Protein 6TJ4 (pdb70)

Foldseek 3Di:
DVVVVLVVLQVLCCVLQVNDQWRQLVSVCVSCVVQVFDDDPVVSVPDDRTAGSVNSSVVCVVGHDPVD/DLVVQLVLCCVLQVNDQWRQLVSVCVSCVVLVHDDDPVVSVPDDRTAGSVNSSVVCVPRRDPD

Organism: Plasmodium falciparum (isolate 3D7) (NCBI:txid36329)

InterPro domains:
  IPR011992 EF-hand domain pair [SSF47473] (4-124)

Sequence (131 aa):
MASDMEEKFREAFILFSSCSSDDHIEMYKFFELMNSFGIILTNDEKKAALPNDINMDYWLNFAKKHYNYEQMEEKFREAFILFSSCSDHIEMYKFFELMNSFGIILTNDEKAALPNDINMDYWLNFAKKHYNYE

Secondary structure (DSSP, 8-state):
-HHHHHHHHHHHHHHHTTS-SB--HHHHHHHHHHTT----HHHHHHS-S--BHHHHHHHHHHH--TT-/-HHHHHHHHHHHTTS-SEE-HHHHHHHHHHTT----HHHHHTS-SSEEHHHHHHHHHHHS---

Solvent-accessible surface area: 8363 Å² total; per-residue (Å²): 162,59,60,87,26,48,91,120,0,84,101,10,3,78,136,51,11,93,107,54,118,97,5,115,58,128,54,0,57,68,0,2,22,68,34,25,5,10,3,24,104,107,58,52,83,84,17,56,141,106,0,66,37,89,78,0,6,101,14,0,91,164,48,35,51,101,165,120,84,97,103,134,4,73,102,12,4,72,137,50,11,92,108,54,122,88,6,114,60,144,56,0,51,72,0,3,90,69,34,58,10,127,19,80,128,100,14,72,89,9,13,10,143,98,1,61,37,99,39,0,21,104,12,0,152,72,28,56,106,118,187

Nearest PDB structures (foldseek):
  6tj4-assembly1_A  TM=1.015E+00  e=2.234E-12  Plasmodium falciparum 3D7
  8cdm-assembly1_E  TM=9.940E-01  e=5.211E-11  Plasmodium falciparum
  8cdq-assembly1_C  TM=9.927E-01  e=9.406E-11  Plasmodium falciparum 3D7
  6tj4-assembly2_B  TM=1.004E+00  e=1.489E-10  Plasmodium falciparum 3D7
  8a12-assembly1_E  TM=9.917E-01  e=1.698E-10  Plasmodium falciparum

Radius of gyration: 15.97 Å; Cα contacts (8 Å, |Δi|>4): 117; chains: 2; bounding box: 36×29×44 Å

B-factor: mean 36.51, std 14.21, range [19.95, 104.97]

Structure (mmCIF, N/CA/C/O backbone):
data_6TJ4
#
_entry.id   6TJ4
#
_cell.length_a   30.237
_cell.length_b   57.510
_cell.length_c   86.338
_cell.angle_alpha   90.000
_cell.angle_beta   90.000
_cell.angle_gamma   90.000
#
_symmetry.space_group_name_H-M   'P 21 21 21'
#
loop_
_entity.id
_entity.type
_entity.pdbx_description
1 polymer PfELC
2 water water
#
loop_
_atom_site.group_PDB
_atom_site.id
_atom_site.type_symbol
_atom_site.label_atom_id
_atom_site.label_alt_id
_atom_site.label_comp_id
_atom_site.label_asym_id
_atom_site.label_entity_id
_atom_site.label_seq_id
_atom_site.pdbx_PDB_ins_code
_atom_site.Cartn_x
_atom_site.Cartn_y
_atom_site.Cartn_z
_atom_site.occupancy
_atom_site.B_iso_or_equiv
_atom_site.auth_seq_id
_atom_site.auth_comp_id
_atom_site.auth_asym_id
_atom_site.auth_atom_id
_atom_site.pdbx_PDB_model_num
ATOM 1 N N . MET A 1 2 ? 27.93229 43.87767 54.39169 1.000 74.97416 1 MET A N 1
ATOM 2 C CA . MET A 1 2 ? 29.24893 44.31643 53.96407 1.000 73.18110 1 MET A CA 1
ATOM 3 C C . MET A 1 2 ? 30.17484 43.11556 53.81045 1.000 70.07559 1 MET A C 1
ATOM 4 O O . MET A 1 2 ? 29.85487 42.02390 54.27363 1.000 64.39470 1 MET A O 1
ATOM 9 N N . ALA A 1 3 ? 31.32628 43.33870 53.16220 1.000 71.53462 2 ALA A N 1
ATOM 10 C CA . ALA A 1 3 ? 32.36412 42.31522 53.05275 1.000 70.84879 2 ALA A CA 1
ATOM 11 C C . ALA A 1 3 ? 32.99911 42.00522 54.40575 1.000 68.84385 2 ALA A C 1
ATOM 12 O O . ALA A 1 3 ? 33.32077 40.84554 54.69451 1.000 69.09949 2 ALA A O 1
ATOM 14 N N . SER A 1 4 ? 33.21759 43.02900 55.23406 1.000 64.50457 3 SER A N 1
ATOM 15 C CA . SER A 1 4 ? 33.73855 42.79137 56.57713 1.000 63.93301 3 SER A CA 1
ATOM 16 C C . SER A 1 4 ? 32.75284 41.98636 57.42065 1.000 59.80968 3 SER A C 1
ATOM 17 O O . SER A 1 4 ? 33.15304 41.06377 58.15334 1.000 57.74102 3 SER A O 1
ATOM 20 N N . ASP A 1 5 ? 31.46111 42.33821 57.34086 1.000 57.73411 4 ASP A N 1
ATOM 21 C CA . ASP A 1 5 ? 30.40894 41.56475 57.99181 1.000 56.54954 4 ASP A CA 1
ATOM 22 C C . ASP A 1 5 ? 30.51217 40.09381 57.59975 1.000 49.50618 4 ASP A C 1
ATOM 23 O O . ASP A 1 5 ? 30.49790 39.18964 58.45510 1.000 50.74962 4 ASP A O 1
ATOM 28 N N . MET A 1 6 ? 30.62178 39.84162 56.29613 1.000 46.87220 5 MET A N 1
ATOM 29 C CA . MET A 1 6 ? 30.74445 38.47485 55.81498 1.000 42.60088 5 MET A CA 1
ATOM 30 C C . MET A 1 6 ? 32.02799 37.81239 56.31342 1.000 44.43721 5 MET A C 1
ATOM 31 O O . MET A 1 6 ? 32.01874 36.62062 56.62797 1.000 39.57293 5 MET A O 1
ATOM 36 N N . GLU A 1 7 ? 33.14669 38.54716 56.38043 1.000 49.07231 6 GLU A N 1
ATOM 37 C CA . GLU A 1 7 ? 34.37686 37.91048 56.85330 1.000 45.75603 6 GLU A CA 1
ATOM 38 C C . GLU A 1 7 ? 34.23437 37.43579 58.29291 1.000 46.23776 6 GLU A C 1
ATOM 39 O O . GLU A 1 7 ? 34.73894 36.36346 58.65277 1.000 42.60146 6 GLU A O 1
ATOM 45 N N . GLU A 1 8 ? 33.54969 38.22024 59.13373 1.000 42.94647 7 GLU A N 1
ATOM 46 C CA . GLU A 1 8 ? 33.28789 37.76932 60.50164 1.000 45.55337 7 GLU A CA 1
ATOM 47 C C . GLU A 1 8 ? 32.37967 36.53858 60.52694 1.000 41.21708 7 GLU A C 1
ATOM 48 O O . GLU A 1 8 ? 32.61258 35.60121 61.30979 1.000 41.03446 7 GLU A O 1
ATOM 54 N N . LYS A 1 9 ? 31.33028 36.52296 59.70085 1.000 38.88535 8 LYS A N 1
ATOM 55 C CA . LYS A 1 9 ? 30.54467 35.294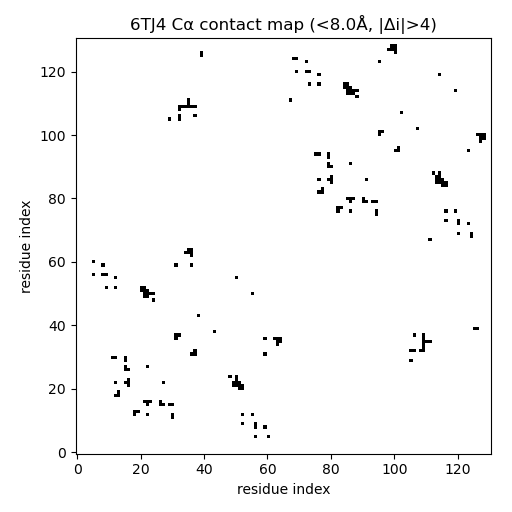63 59.57784 1.000 37.82284 8 LYS A CA 1
ATOM 56 C C . LYS A 1 9 ? 31.39244 34.10254 59.12154 1.000 37.35901 8 LYS A C 1
ATOM 57 O O . LYS A 1 9 ? 31.25449 32.99279 59.66436 1.000 32.75844 8 LYS A O 1
ATOM 63 N N . PHE A 1 10 ? 32.30623 34.32302 58.16337 1.000 36.69127 9 PHE A N 1
ATOM 64 C CA . PHE A 1 10 ? 33.16532 33.23455 57.68659 1.000 34.65559 9 PHE A CA 1
ATOM 65 C C . PHE A 1 10 ? 34.03383 32.70653 58.83804 1.000 32.51126 9 PHE A C 1
ATOM 66 O O . PHE A 1 10 ? 34.20406 31.48743 58.99308 1.000 32.62913 9 PHE A O 1
ATOM 74 N N . ARG A 1 11 ? 34.59516 33.62018 59.64539 1.000 34.05134 10 ARG A N 1
ATOM 75 C CA . ARG A 1 11 ? 35.46158 33.22682 60.75212 1.000 33.47996 10 ARG A CA 1
ATOM 76 C C . ARG A 1 11 ? 34.69385 32.40701 61.77715 1.000 37.19181 10 ARG A C 1
ATOM 77 O O . ARG A 1 11 ? 35.16272 31.34211 62.23624 1.000 32.95911 10 ARG A O 1
ATOM 85 N N . GLU A 1 12 ? 33.54560 32.93705 62.22468 1.000 35.78114 11 GLU A N 1
ATOM 86 C CA . GLU A 1 12 ? 32.80502 32.22057 63.25430 1.000 36.23997 11 GLU A CA 1
ATOM 87 C C . GLU A 1 12 ? 32.39647 30.84942 62.74538 1.000 32.41008 11 GLU A C 1
ATOM 88 O O . GLU A 1 12 ? 32.48712 29.85853 63.48806 1.000 34.28902 11 GLU A O 1
ATOM 94 N N . ALA A 1 13 ? 32.01107 30.75891 61.45986 1.000 30.36631 12 ALA A N 1
ATOM 95 C CA . ALA A 1 13 ? 31.59838 29.47902 60.92203 1.000 29.19273 12 ALA A CA 1
ATOM 96 C C . ALA A 1 13 ? 32.75406 28.49488 60.91036 1.000 33.01444 12 ALA A C 1
ATOM 97 O O . ALA A 1 13 ? 32.54372 27.31017 61.16146 1.000 29.95879 12 ALA A O 1
ATOM 99 N N . PHE A 1 14 ? 33.97089 28.96044 60.60610 1.000 29.71437 13 PHE A N 1
ATOM 100 C CA . PHE A 1 14 ? 35.10163 28.03496 60.64504 1.000 29.73964 13 PHE A CA 1
ATOM 101 C C . PHE A 1 14 ? 35.29243 27.50506 62.04863 1.000 33.43847 13 PHE A C 1
ATOM 102 O O . PHE A 1 14 ? 35.57003 26.31338 62.24128 1.000 32.13054 13 PHE A O 1
ATOM 110 N N . ILE A 1 15 ? 35.16897 28.38134 63.04948 1.000 31.93151 14 ILE A N 1
ATOM 111 C CA . ILE A 1 15 ? 35.34341 27.91825 64.42173 1.000 34.74701 14 ILE A CA 1
ATOM 112 C C . ILE A 1 15 ? 34.29812 26.84976 64.73671 1.000 33.39718 14 ILE A C 1
ATOM 113 O O . ILE A 1 15 ? 34.59620 25.81296 65.33245 1.000 33.64506 14 ILE A O 1
ATOM 118 N N . LEU A 1 16 ? 33.05506 27.09657 64.34692 1.000 30.85533 15 LEU A N 1
ATOM 119 C CA . LEU A 1 16 ? 31.98988 26.13008 64.59293 1.000 33.92314 15 LEU A CA 1
ATOM 120 C C . LEU A 1 16 ? 32.22307 24.81271 63.86577 1.000 36.32952 15 LEU A C 1
ATOM 121 O O . LEU A 1 16 ? 32.10146 23.73524 64.46646 1.000 35.27698 15 LEU A O 1
ATOM 126 N N . PHE A 1 17 ? 32.48062 24.86962 62.54593 1.000 30.03556 16 PHE A N 1
ATOM 127 C CA . PHE A 1 17 ? 32.55367 23.61913 61.79491 1.000 29.08961 16 PHE A CA 1
ATOM 128 C C . PHE A 1 17 ? 33.83597 22.85510 62.08945 1.000 32.58366 16 PHE A C 1
ATOM 129 O O . PHE A 1 17 ? 33.87373 21.63483 61.87503 1.000 35.70923 16 PHE A O 1
ATOM 137 N N . SER A 1 18 ? 34.88460 23.53172 62.56757 1.000 29.40251 17 SER A N 1
ATOM 138 C CA . SER A 1 18 ? 36.13364 22.85607 62.89260 1.000 33.01335 17 SER A CA 1
ATOM 139 C C . SER A 1 18 ? 36.17912 22.40461 64.33778 1.000 34.32287 17 SER A C 1
ATOM 140 O O . SER A 1 18 ? 37.19527 21.85527 64.77081 1.000 33.27166 17 SER A O 1
ATOM 143 N N . SER A 1 19 ? 35.10788 22.64651 65.08850 1.000 30.79698 18 SER A N 1
ATOM 144 C CA . SER A 1 19 ? 35.08900 22.41286 66.53838 1.000 34.78593 18 SER A CA 1
ATOM 145 C C . SER A 1 19 ? 36.30144 23.04924 67.22532 1.000 36.03236 18 SER A C 1
ATOM 146 O O . SER A 1 19 ? 37.04529 22.41163 67.98124 1.000 36.40826 18 SER A O 1
ATOM 149 N N . CYS A 1 20 ? 36.54801 24.31275 66.89280 1.000 35.78922 19 CYS A N 1
ATOM 150 C CA . CYS A 1 20 ? 37.55374 25.12675 67.58612 1.000 34.60482 19 CYS A CA 1
ATOM 151 C C . CYS A 1 20 ? 38.97423 24.62338 67.37131 1.000 36.77194 19 CYS A C 1
ATOM 152 O O . CYS A 1 20 ? 39.77954 24.58865 68.30567 1.000 38.86800 19 CYS A O 1
ATOM 155 N N . SER A 1 21 ? 39.30243 24.24294 66.13269 1.000 37.32811 20 SER A N 1
ATOM 156 C CA A SER A 1 21 ? 40.58527 23.63333 65.80763 0.823 39.42923 20 SER A CA 1
ATOM 157 C CA B SER A 1 21 ? 40.60432 23.66115 65.84104 0.177 38.93993 20 SER A CA 1
ATOM 158 C C . SER A 1 21 ? 41.32680 24.47570 64.77498 1.000 36.90735 20 SER A C 1
ATOM 159 O O . SER A 1 21 ? 40.72492 25.28930 64.06693 1.000 40.66425 20 SER A O 1
ATOM 164 N N . ASP A 1 22 ? 42.64201 24.25727 64.68207 1.000 38.56112 21 ASP A N 1
ATOM 165 C CA A ASP A 1 22 ? 43.44740 24.98946 63.71095 0.481 37.64453 21 ASP A CA 1
ATOM 166 C CA B ASP A 1 22 ? 43.44688 24.99101 63.71322 0.519 37.68234 21 ASP A CA 1
ATOM 167 C C . ASP A 1 22 ? 43.17095 24.51654 62.29766 1.000 39.43815 21 ASP A C 1
ATOM 168 O O . ASP A 1 22 ? 43.26939 25.30989 61.35628 1.000 40.36848 21 ASP A O 1
ATOM 177 N N . HIS A 1 23 ? 42.80338 23.24434 62.13772 1.000 32.59205 22 HIS A N 1
ATOM 178 C CA . HIS A 1 23 ? 42.55835 22.66404 60.83168 1.000 32.62084 22 HIS A CA 1
ATOM 179 C C . HIS A 1 23 ? 41.19830 21.99776 60.83875 1.000 34.71440 22 HIS A C 1
ATOM 180 O O . HIS A 1 23 ? 40.72836 21.49442 61.85990 1.000 36.30073 22 HIS A O 1
ATOM 187 N N . ILE A 1 24 ? 40.54328 22.05190 59.70283 1.000 29.14424 23 ILE A N 1
ATOM 188 C CA . ILE A 1 24 ? 39.20505 21.51309 59.54303 1.000 28.17606 23 ILE A CA 1
ATOM 189 C C . ILE A 1 24 ? 39.26596 20.22913 58.72252 1.000 30.34138 23 ILE A C 1
ATOM 190 O O . ILE A 1 24 ? 39.99277 20.14820 57.71704 1.000 30.90051 23 ILE A O 1
ATOM 195 N N . GLU A 1 25 ? 38.53390 19.21192 59.15437 1.000 27.84773 24 GLU A N 1
ATOM 196 C CA . GLU A 1 25 ? 38.48543 17.98492 58.37652 1.000 29.92735 24 GLU A CA 1
ATOM 197 C C . GLU A 1 25 ? 37.82305 18.23746 57.02406 1.000 28.15443 24 GLU A C 1
ATOM 198 O O . GLU A 1 25 ? 36.92932 19.07816 56.87298 1.000 26.16316 24 GLU A O 1
ATOM 204 N N . MET A 1 26 ? 38.26846 17.49350 56.01318 1.000 27.27741 25 MET A N 1
ATOM 205 C CA . MET A 1 26 ? 37.79147 17.76423 54.66687 1.000 27.86949 25 MET A CA 1
ATOM 206 C C . MET A 1 26 ? 36.27762 17.68887 54.55128 1.000 28.23586 25 MET A C 1
ATOM 207 O O . MET A 1 26 ? 35.65728 18.57099 53.93738 1.000 24.98621 25 MET A O 1
ATOM 212 N N . TYR A 1 27 ? 35.64528 16.67369 55.16638 1.000 26.48149 26 TYR A N 1
ATOM 213 C CA . TYR A 1 27 ? 34.19751 16.54952 54.95563 1.000 26.80007 26 TYR A CA 1
ATOM 214 C C . TYR A 1 27 ? 33.43489 17.65633 55.69643 1.000 25.11862 26 TYR A C 1
ATOM 215 O O . TYR A 1 27 ? 32.35982 18.11621 55.23479 1.000 24.93169 26 TYR A O 1
ATOM 224 N N . LYS A 1 28 ? 34.02075 18.16417 56.77464 1.000 26.69298 27 LYS A N 1
ATOM 225 C CA . LYS A 1 28 ? 33.42681 19.31811 57.44099 1.000 26.78250 27 LYS A CA 1
ATOM 226 C C . LYS A 1 28 ? 33.68410 20.58797 56.64869 1.000 26.36146 27 LYS A C 1
ATOM 227 O O . LYS A 1 28 ? 32.85148 21.49141 56.65933 1.000 26.07930 27 LYS A O 1
ATOM 233 N N . PHE A 1 29 ? 34.82059 20.68666 55.93291 1.000 26.55666 28 PHE A N 1
ATOM 234 C CA . PHE A 1 29 ? 34.99251 21.80589 55.02398 1.000 23.68404 28 PHE A CA 1
ATOM 235 C C . PHE A 1 29 ? 33.91371 21.84006 53.95904 1.000 22.81038 28 PHE A C 1
ATOM 236 O O . PHE A 1 29 ? 33.45725 22.92734 53.56601 1.000 23.04356 28 PHE A O 1
ATOM 244 N N . PHE A 1 30 ? 33.50347 20.66835 53.45003 1.000 23.46054 29 PHE A N 1
ATOM 245 C CA . PHE A 1 30 ? 32.42538 20.66912 52.44885 1.000 24.11585 29 PHE A CA 1
ATOM 246 C C . PHE A 1 30 ? 31.13884 21.21984 53.05796 1.000 24.30536 29 PHE A C 1
ATOM 247 O O . PHE A 1 30 ? 30.42903 22.02402 52.41929 1.000 23.64214 29 PHE A O 1
ATOM 255 N N . GLU A 1 31 ? 30.83780 20.81234 54.29618 1.000 25.01598 30 GLU A N 1
ATOM 256 C CA . GLU A 1 31 ? 29.65623 21.36580 54.96396 1.000 25.64169 30 GLU A CA 1
ATOM 257 C C . GLU A 1 31 ? 29.77012 22.88258 55.15055 1.000 24.82689 30 GLU A C 1
ATOM 258 O O . GLU A 1 31 ? 28.79420 23.63152 54.93194 1.000 25.97844 30 GLU A O 1
ATOM 264 N N . LEU A 1 32 ? 30.95054 23.34362 55.57929 1.000 24.22024 31 LEU A N 1
ATOM 265 C CA . LEU A 1 32 ? 31.18711 24.76614 55.78019 1.000 23.56889 31 LEU A CA 1
ATOM 266 C C . LEU A 1 32 ? 30.98729 25.55250 54.48925 1.000 25.20727 31 LEU A C 1
ATOM 267 O O . LEU A 1 32 ? 30.24834 26.53696 54.46012 1.000 24.46696 31 LEU A O 1
ATOM 272 N N . MET A 1 33 ? 31.61546 25.13537 53.39402 1.000 23.87130 32 MET A N 1
ATOM 273 C CA . MET A 1 33 ? 31.45504 25.91800 52.16411 1.000 22.43514 32 MET A CA 1
ATOM 274 C C . MET A 1 33 ? 30.00896 25.89119 51.65214 1.000 24.58170 32 MET A C 1
ATOM 275 O O . MET A 1 33 ? 29.45868 26.93598 51.25306 1.000 23.81372 32 MET A O 1
ATOM 280 N N . ASN A 1 34 ? 29.36178 24.72549 51.73551 1.000 22.30117 33 ASN A N 1
ATOM 281 C CA . ASN A 1 34 ? 27.98175 24.62900 51.26973 1.000 23.14083 33 ASN A CA 1
ATOM 282 C C . ASN A 1 34 ? 27.06631 25.49769 52.12278 1.000 24.40821 33 ASN A C 1
ATOM 283 O O . ASN A 1 34 ? 26.04857 26.00103 51.59997 1.000 24.96280 33 ASN A O 1
ATOM 288 N N . SER A 1 35 ? 27.39409 25.71338 53.40764 1.000 25.52506 34 SER A N 1
ATOM 289 C CA . SER A 1 35 ? 26.54440 26.55908 54.24726 1.000 25.95333 34 SER A CA 1
ATOM 290 C C . SER A 1 35 ? 26.54684 28.01239 53.78878 1.000 26.36151 34 SER A C 1
ATOM 291 O O . SER A 1 35 ? 25.63769 28.77255 54.15622 1.000 29.53505 34 SER A O 1
ATOM 294 N N . PHE A 1 36 ? 27.51738 28.40162 52.95548 1.000 26.86782 35 PHE A N 1
ATOM 295 C CA . PHE A 1 36 ? 27.61982 29.73297 52.36972 1.000 25.28680 35 PHE A CA 1
ATOM 296 C C . PHE A 1 36 ? 27.31010 29.72960 50.88682 1.000 26.09383 35 PHE A C 1
ATOM 297 O O . PHE A 1 36 ? 27.65205 30.69571 50.17763 1.000 27.61190 35 PHE A O 1
ATOM 305 N N . GLY A 1 37 ? 26.74000 28.63113 50.38568 1.000 23.03638 36 GLY A N 1
ATOM 306 C CA . GLY A 1 37 ? 26.27596 28.61471 49.01537 1.000 23.21662 36 GLY A CA 1
ATOM 307 C C . GLY A 1 37 ? 27.34263 28.26108 48.02100 1.000 22.87840 36 GLY A C 1
ATOM 308 O O . GLY A 1 37 ? 27.11235 28.38193 46.80746 1.000 25.75204 36 GLY A O 1
ATOM 309 N N . ILE A 1 38 ? 28.52619 27.86222 48.49410 1.000 24.15718 37 ILE A N 1
ATOM 310 C CA . ILE A 1 38 ? 29.64232 27.55848 47.62282 1.000 22.76015 37 ILE A CA 1
ATOM 311 C C . ILE A 1 38 ? 29.57699 26.08813 47.27858 1.000 23.97716 37 ILE A C 1
ATOM 312 O O . ILE A 1 38 ? 29.50941 25.23637 48.19257 1.000 24.55834 37 ILE A O 1
ATOM 317 N N . ILE A 1 39 ? 29.51761 25.79945 45.96954 1.000 22.75905 38 ILE A N 1
ATOM 318 C CA . ILE A 1 39 ? 29.41978 2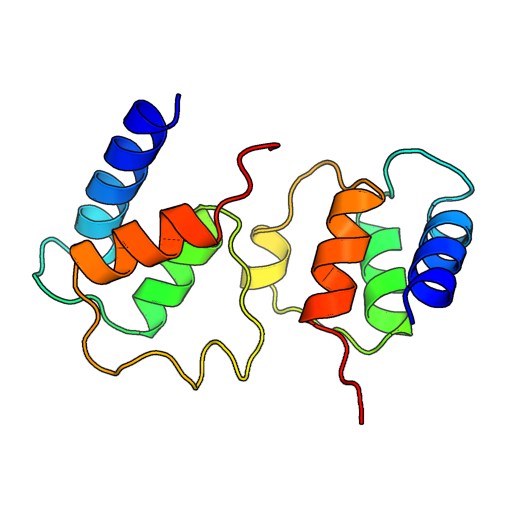4.43731 45.45858 1.000 20.53287 38 ILE A CA 1
ATOM 319 C C . ILE A 1 39 ? 30.62977 24.25030 44.55980 1.000 21.26480 38 ILE A C 1
ATOM 320 O O . ILE A 1 39 ? 30.80305 24.97030 43.56286 1.000 25.00730 38 ILE A O 1
ATOM 325 N N . LEU A 1 40 ? 31.50756 23.32548 44.91716 1.000 21.96186 39 LEU A N 1
ATOM 326 C CA . LEU A 1 40 ? 32.65000 23.03260 44.06950 1.000 20.66737 39 LEU A CA 1
ATOM 327 C C . LEU A 1 40 ? 32.37592 21.86388 43.15526 1.000 23.48819 39 LEU A C 1
ATOM 328 O O . LEU A 1 40 ? 31.50990 21.01911 43.44582 1.000 25.57622 39 LEU A O 1
ATOM 333 N N . THR A 1 41 ? 33.08494 21.85134 42.01488 1.000 23.30666 40 THR A N 1
ATOM 334 C CA . THR A 1 41 ? 33.04319 20.65929 41.15808 1.000 23.17792 40 THR A CA 1
ATOM 335 C C . THR A 1 41 ? 33.86939 19.55626 41.82330 1.000 22.05945 40 THR A C 1
ATOM 336 O O . THR A 1 41 ? 34.65575 19.79740 42.75141 1.000 23.65474 40 THR A O 1
ATOM 340 N N . ASN A 1 42 ? 33.64428 18.32782 41.40061 1.000 23.05244 41 ASN A N 1
ATOM 341 C CA . ASN A 1 42 ? 34.38617 17.21838 41.97794 1.000 22.69910 41 ASN A CA 1
ATOM 342 C C . ASN A 1 42 ? 35.89589 17.44640 41.92250 1.000 23.54700 41 ASN A C 1
ATOM 343 O O . ASN A 1 42 ? 36.60548 17.25390 42.91950 1.000 24.47934 41 ASN A O 1
ATOM 348 N N . ASP A 1 43 ? 36.42444 17.84687 40.77426 1.000 22.98256 42 ASP A N 1
ATOM 349 C CA . ASP A 1 43 ? 37.86124 17.94609 40.68823 1.000 22.96772 42 ASP A CA 1
ATOM 350 C C . ASP A 1 43 ? 38.39308 19.17127 41.40028 1.000 23.12380 42 ASP A C 1
ATOM 351 O O . ASP A 1 43 ? 39.53844 19.14097 41.85190 1.000 24.13049 42 ASP A O 1
ATOM 356 N N . GLU A 1 44 ? 37.56458 20.20458 41.61296 1.000 23.33180 43 GLU A N 1
ATOM 357 C CA . GLU A 1 44 ? 37.97397 21.27376 42.53376 1.000 23.03759 43 GLU A CA 1
ATOM 358 C C . GLU A 1 44 ? 38.15506 20.72481 43.95437 1.000 22.78380 43 GLU A C 1
ATOM 359 O O . GLU A 1 44 ? 39.12494 21.05676 44.65064 1.000 24.30433 43 GLU A O 1
ATOM 365 N N . LYS A 1 45 ? 37.22516 19.87882 44.39263 1.000 23.15833 44 LYS A N 1
ATOM 366 C CA A LYS A 1 45 ? 37.34404 19.24469 45.71173 0.612 22.73798 44 LYS A CA 1
ATOM 367 C CA B LYS A 1 45 ? 37.37602 19.29823 45.71856 0.388 22.40507 44 LYS A CA 1
ATOM 368 C C . LYS A 1 45 ? 38.61118 18.42140 45.79257 1.000 23.10740 44 LYS A C 1
ATOM 369 O O . LYS A 1 45 ? 39.34789 18.46347 46.80849 1.000 23.65616 44 LYS A O 1
ATOM 380 N N . ALA A 1 46 ? 38.89982 17.65096 44.72344 1.000 23.64558 45 ALA A N 1
ATOM 381 C CA . ALA A 1 46 ? 40.08152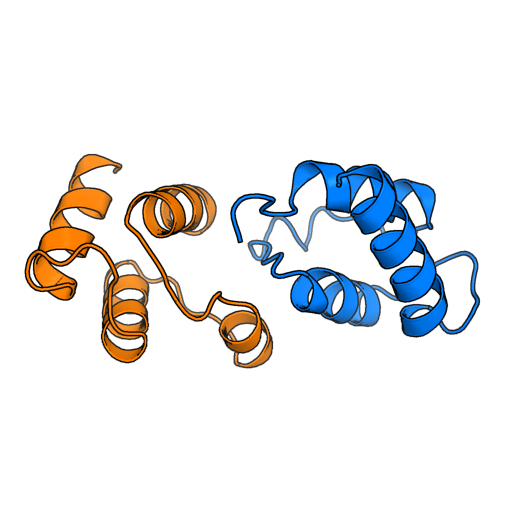 16.78860 44.71649 1.000 24.30483 45 ALA A CA 1
ATOM 382 C C . ALA A 1 46 ? 41.40901 17.57528 44.75820 1.000 25.17813 45 ALA A C 1
ATOM 383 O O . ALA A 1 46 ? 42.43154 17.04441 45.21713 1.000 26.79254 45 ALA A O 1
ATOM 385 N N . ALA A 1 47 ? 41.38795 18.83209 44.33296 1.000 25.05007 46 ALA A N 1
ATOM 386 C CA . ALA A 1 47 ? 42.57819 19.67223 44.31886 1.000 25.99522 46 ALA A CA 1
ATOM 387 C C . ALA A 1 47 ? 42.80846 20.41502 45.63055 1.000 26.18100 46 ALA A C 1
ATOM 388 O O . ALA A 1 47 ? 43.87596 21.01324 45.79181 1.000 29.49461 46 ALA A O 1
ATOM 390 N N . LEU A 1 48 ? 41.87928 20.34037 46.58070 1.000 25.77533 47 LEU A N 1
ATOM 391 C CA . LEU A 1 48 ? 42.07422 20.99812 47.87954 1.000 27.72358 47 LEU A CA 1
ATOM 392 C C . LEU A 1 48 ? 43.25627 20.37295 48.61192 1.000 28.25434 47 LEU A C 1
ATOM 393 O O . LEU A 1 48 ? 43.48745 19.16141 48.51970 1.000 29.12801 47 LEU A O 1
ATOM 398 N N . PRO A 1 49 ? 44.05267 21.16007 49.31306 1.000 29.47396 48 PRO A N 1
ATOM 399 C CA . PRO A 1 49 ? 45.15609 20.58003 50.06282 1.000 30.47552 48 PRO A CA 1
ATOM 400 C C . PRO A 1 49 ? 44.61536 19.83005 51.27480 1.000 28.45093 48 PRO A C 1
ATOM 401 O O . PRO A 1 49 ? 43.47941 20.03026 51.72381 1.000 30.47741 48 PRO A O 1
ATOM 405 N N . ASN A 1 50 ? 45.45540 18.91982 51.78475 1.000 31.21091 49 ASN A N 1
ATOM 406 C CA . ASN A 1 50 ? 45.01894 18.09697 52.91553 1.000 34.51787 49 ASN A CA 1
ATOM 407 C C . ASN A 1 50 ? 44.80667 18.94739 54.16670 1.000 32.05925 49 ASN A C 1
ATOM 408 O O . ASN A 1 50 ? 43.87687 18.68987 54.94417 1.000 35.24017 49 ASN A O 1
ATOM 413 N N . ASP A 1 51 ? 45.64280 19.96794 54.38255 1.000 32.98550 50 ASP A N 1
ATOM 414 C CA . ASP A 1 51 ? 45.60866 20.78276 55.59797 1.000 32.39759 50 ASP A CA 1
ATOM 415 C C . ASP A 1 51 ? 44.94630 22.12196 55.28939 1.000 31.70740 50 ASP A C 1
ATOM 416 O O . ASP A 1 51 ? 45.46722 22.91658 54.49745 1.000 33.14172 50 ASP A O 1
ATOM 421 N N . ILE A 1 52 ? 43.79209 22.37116 55.89968 1.000 29.51175 51 ILE A N 1
ATOM 422 C CA . ILE A 1 52 ? 42.98748 23.55799 55.61609 1.000 32.15574 51 ILE A CA 1
ATOM 423 C C . ILE A 1 52 ? 42.84341 24.33959 56.90822 1.000 31.03502 51 ILE A C 1
ATOM 424 O O . ILE A 1 52 ? 42.16759 23.87633 57.83910 1.000 33.87235 51 ILE A O 1
ATOM 429 N N . ASN A 1 53 ? 43.46216 25.52260 56.96675 1.000 30.53134 52 ASN A N 1
ATOM 430 C CA . ASN A 1 53 ? 43.37962 26.37067 58.15077 1.000 31.39202 52 ASN A CA 1
ATOM 431 C C . ASN A 1 53 ? 42.41434 27.52699 57.90149 1.000 31.03747 52 ASN A C 1
ATOM 432 O O . ASN A 1 53 ? 41.82791 27.66709 56.82548 1.000 30.13203 52 ASN A O 1
ATOM 437 N N . MET A 1 54 ? 42.26570 28.37039 58.91610 1.000 32.32601 53 MET A N 1
ATOM 438 C CA . MET A 1 54 ? 41.34854 29.49591 58.83067 1.000 31.86648 53 MET A CA 1
ATOM 439 C C . MET A 1 54 ? 41.70087 30.41719 57.67659 1.000 33.04825 53 MET A C 1
ATOM 440 O O . MET A 1 54 ? 40.82303 30.80834 56.91354 1.000 33.63393 53 MET A O 1
ATOM 445 N N . ASP A 1 55 ? 42.98784 30.75690 57.51553 1.000 35.16026 54 ASP A N 1
ATOM 446 C 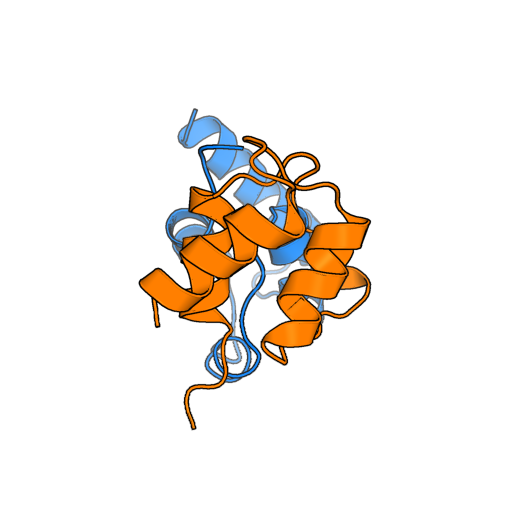CA . ASP A 1 55 ? 43.36816 31.68458 56.44762 1.000 39.32348 54 ASP A CA 1
ATOM 447 C C . ASP A 1 55 ? 43.08354 31.09511 55.06829 1.000 35.93824 54 ASP A C 1
ATOM 448 O O . ASP A 1 55 ? 42.64748 31.81192 54.14160 1.000 34.77409 54 ASP A O 1
ATOM 453 N N . TYR A 1 56 ? 43.27767 29.77911 54.90720 1.000 32.60029 55 TYR A N 1
ATOM 454 C CA . TYR A 1 56 ? 42.91061 29.15566 53.63674 1.000 30.99626 55 TYR A CA 1
ATOM 455 C C . TYR A 1 56 ? 41.43418 29.34400 53.38299 1.000 29.33363 55 TYR A C 1
ATOM 456 O O . TYR A 1 56 ? 41.01122 29.73324 52.27876 1.000 30.24279 55 TYR A O 1
ATOM 465 N N . TRP A 1 57 ? 40.62157 29.04759 54.40268 1.000 29.47906 56 TRP A N 1
ATOM 466 C CA . TRP A 1 57 ? 39.18238 29.15144 54.23083 1.000 29.13242 56 TRP A CA 1
ATOM 467 C C . TRP A 1 57 ? 38.76506 30.58813 53.97996 1.000 28.61927 56 TRP A C 1
ATOM 468 O O . TRP A 1 57 ? 37.90266 30.82121 53.13542 1.000 28.59762 56 TRP A O 1
ATOM 479 N N . LEU A 1 58 ? 39.37189 31.56306 54.66743 1.000 30.19382 57 LEU A N 1
ATOM 480 C CA . LEU A 1 58 ? 38.98608 32.95424 54.41172 1.000 32.91734 57 LEU A CA 1
ATOM 481 C C . LEU A 1 58 ? 39.30568 33.38295 52.98368 1.000 33.80893 57 LEU A C 1
ATOM 482 O O . LEU A 1 58 ? 38.49150 34.04077 52.32930 1.000 34.55070 57 LEU A O 1
ATOM 487 N N . ASN A 1 59 ? 40.47337 32.99486 52.47291 1.000 33.75308 58 ASN A N 1
ATOM 488 C CA . ASN A 1 59 ? 40.80912 33.35510 51.10005 1.000 33.76458 58 ASN A CA 1
ATOM 489 C C . ASN A 1 59 ? 39.89367 32.64298 50.10944 1.000 34.54376 58 ASN A C 1
ATOM 490 O O . ASN A 1 59 ? 39.41654 33.25182 49.13348 1.000 33.89686 58 ASN A O 1
ATOM 495 N N . PHE A 1 60 ? 39.58335 31.37073 50.39438 1.000 30.53607 59 PHE A N 1
ATOM 496 C CA . PHE A 1 60 ? 38.67592 30.57591 49.57065 1.000 28.49555 59 PHE A CA 1
ATOM 497 C C . PHE A 1 60 ? 37.27820 31.17945 49.55745 1.000 27.46699 59 PHE A C 1
ATOM 498 O O . PHE A 1 60 ? 36.64044 31.29451 48.50021 1.000 30.54548 59 PHE A O 1
ATOM 506 N N . ALA A 1 61 ? 36.76395 31.54919 50.72207 1.000 28.35652 60 ALA A N 1
ATOM 507 C CA . ALA A 1 61 ? 35.41654 32.08502 50.79761 1.000 27.26361 60 ALA A CA 1
ATOM 508 C C . ALA A 1 61 ? 35.32215 33.43157 50.10507 1.000 34.00148 60 ALA A C 1
ATOM 509 O O . ALA A 1 61 ? 34.32837 33.70596 49.42741 1.000 32.34524 60 ALA A O 1
ATOM 511 N N . LYS A 1 62 ? 36.33040 34.28568 50.26163 1.000 35.10833 61 LYS A N 1
ATOM 512 C CA . LYS A 1 62 ? 36.31152 35.57520 49.58213 1.000 35.77714 61 LYS A CA 1
ATOM 513 C C . LYS A 1 62 ? 36.33854 35.39816 48.07078 1.000 38.36148 61 LYS A C 1
ATOM 514 O O . LYS A 1 62 ? 35.72443 36.18284 47.33247 1.000 40.07346 61 LYS A O 1
ATOM 520 N N . LYS A 1 63 ? 36.97509 34.32598 47.59895 1.000 36.90619 62 LYS A N 1
ATOM 521 C CA . LYS A 1 63 ? 37.00029 34.05011 46.16589 1.000 33.79862 62 LYS A CA 1
ATOM 522 C C . LYS A 1 63 ? 35.67647 33.47430 45.65746 1.000 38.15710 62 LYS A C 1
ATOM 523 O O . LYS A 1 63 ? 35.18760 33.88839 44.59598 1.000 36.88798 62 LYS A O 1
ATOM 529 N N . HIS A 1 64 ? 35.06184 32.53896 46.39215 1.000 34.16891 63 HIS A N 1
ATOM 530 C CA . HIS A 1 64 ? 33.91049 31.80854 45.86072 1.000 31.12740 63 HIS A CA 1
ATOM 531 C C . HIS A 1 64 ? 32.54670 32.34873 46.27423 1.000 30.52904 63 HIS A C 1
ATOM 532 O O . HIS A 1 64 ? 31.55367 32.01581 45.61280 1.000 32.26158 63 HIS A O 1
ATOM 539 N N . TYR A 1 65 ? 32.43989 33.11437 47.35269 1.000 30.20527 64 TYR A N 1
ATOM 540 C CA . TYR A 1 65 ? 31.12201 33.49008 47.85162 1.000 31.42522 64 TYR A CA 1
ATOM 541 C C . TYR A 1 65 ? 30.41645 34.39920 46.85658 1.000 35.93625 64 TYR A C 1
ATOM 542 O O . TYR A 1 65 ? 31.03339 35.27445 46.23900 1.000 41.34808 64 TYR A O 1
ATOM 551 N N . ASN A 1 66 ? 29.11476 34.19542 46.71517 1.000 36.57612 65 ASN A N 1
ATOM 552 C CA . ASN A 1 66 ? 28.30148 34.98818 45.79862 1.000 40.62108 65 ASN A CA 1
ATOM 553 C C . ASN A 1 66 ? 27.74426 36.17203 46.58440 1.000 44.81960 65 ASN A C 1
ATOM 554 O O . ASN A 1 66 ? 26.73803 36.04389 47.28617 1.000 44.30845 65 ASN A O 1
ATOM 559 N N . TYR A 1 67 ? 28.39775 37.32959 46.48212 1.000 49.57905 66 TYR A N 1
ATOM 560 C CA . TYR A 1 67 ? 27.90788 38.52037 47.17710 1.000 54.79492 66 TYR A CA 1
ATOM 561 C C . TYR A 1 67 ? 26.65283 39.13215 46.53350 1.000 62.97818 66 TYR A C 1
ATOM 562 O O . TYR A 1 67 ? 26.11740 40.10162 47.08200 1.000 64.68947 66 TYR A O 1
ATOM 571 N N . GLU A 1 68 ? 26.16886 38.61405 45.39914 1.000 72.32757 67 GLU A N 1
ATOM 572 C CA . GLU A 1 68 ? 24.86693 39.04782 44.88953 1.000 83.87029 67 GLU A CA 1
ATOM 573 C C . GLU A 1 68 ? 23.73674 38.56459 45.79505 1.000 92.16237 67 GLU A C 1
ATOM 574 O O . GLU A 1 68 ? 22.80963 39.32193 46.10996 1.000 94.69108 67 GLU A O 1
ATOM 580 N N . GLN A 1 69 ? 23.79231 37.30103 46.21530 1.000 95.88385 68 GLN A N 1
ATOM 581 C CA . GLN A 1 69 ? 22.70696 36.69116 46.98187 1.000 99.32550 68 GLN A CA 1
ATOM 582 C C . GLN A 1 69 ? 22.79440 37.08274 48.45554 1.000 99.71854 68 GLN A C 1
ATOM 583 O O . GLN A 1 69 ? 23.48945 36.44396 49.24568 1.000 98.45876 68 GLN A O 1
ATOM 589 N N . MET B 1 6 ? 30.10209 27.00136 24.63363 1.000 46.76057 5 MET B N 1
ATOM 590 C CA . MET B 1 6 ? 28.88122 26.41462 25.20238 1.000 40.59545 5 MET B CA 1
ATOM 591 C C . MET B 1 6 ? 27.93824 27.48675 25.74743 1.000 39.81381 5 MET B C 1
ATOM 592 O O . MET B 1 6 ? 26.79397 27.17583 26.11260 1.000 35.99630 5 MET B O 1
ATOM 597 N N . GLU B 1 7 ? 28.41025 28.73676 25.82590 1.000 40.14205 6 GLU B N 1
ATOM 598 C CA . GLU B 1 7 ? 27.64300 29.76530 26.52389 1.000 38.14431 6 GLU B CA 1
ATOM 599 C C . GLU B 1 7 ? 26.26940 29.95674 25.89864 1.000 38.15701 6 GLU B C 1
ATOM 600 O O . GLU B 1 7 ? 25.25992 30.04124 26.61865 1.000 36.93559 6 GLU B O 1
ATOM 606 N N . GLU B 1 8 ? 26.20173 30.02786 24.56342 1.000 38.17031 7 GLU B N 1
ATOM 607 C CA . GLU B 1 8 ? 24.88834 30.23371 23.94952 1.000 35.50729 7 GLU B CA 1
ATOM 608 C C . GLU B 1 8 ? 23.98231 29.01189 24.11149 1.000 36.72250 7 GLU B C 1
ATOM 609 O O . GLU B 1 8 ? 22.76627 29.16400 24.28246 1.000 33.42330 7 GLU B O 1
ATOM 615 N N . LYS B 1 9 ? 24.52488 27.79212 24.07145 1.000 33.33741 8 LYS B N 1
ATOM 616 C CA . LYS B 1 9 ? 23.65778 26.65543 24.36730 1.000 34.11369 8 LYS B CA 1
ATOM 617 C C . LYS B 1 9 ? 23.12509 26.73609 25.79225 1.000 29.02450 8 LYS B C 1
ATOM 618 O O . LYS B 1 9 ? 21.94370 26.45914 26.04465 1.000 30.03969 8 LYS B O 1
ATOM 624 N N . PHE B 1 10 ? 23.98081 27.11708 26.75003 1.000 27.67936 9 PHE B N 1
ATOM 625 C CA . PHE B 1 10 ? 23.49617 27.25229 28.12794 1.000 26.60820 9 PHE B CA 1
ATOM 626 C C . PHE B 1 10 ? 22.40946 28.31751 28.23145 1.000 29.01236 9 PHE B C 1
ATOM 627 O O . PHE B 1 10 ? 21.40364 28.12813 28.92987 1.000 27.40983 9 PHE B O 1
ATOM 635 N N . ARG B 1 11 ? 22.63541 29.47110 27.59975 1.000 28.90003 10 ARG B N 1
ATOM 636 C CA . ARG B 1 11 ? 21.67550 30.56665 27.65553 1.000 30.76807 10 ARG B CA 1
ATOM 637 C C . ARG B 1 11 ? 20.34464 30.14821 27.04428 1.000 30.77636 10 ARG B 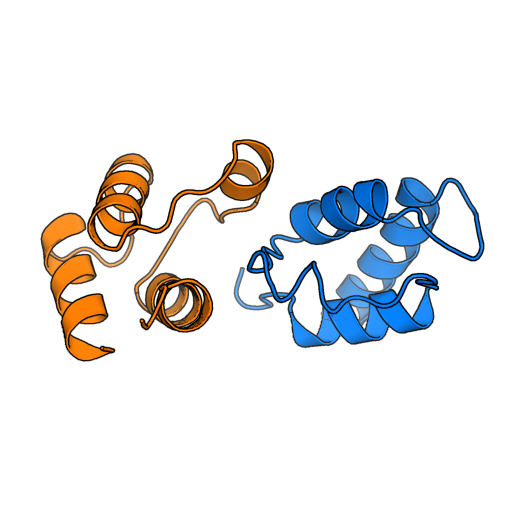C 1
ATOM 638 O O . ARG B 1 11 ? 19.27264 30.37861 27.62647 1.000 28.81193 10 ARG B O 1
ATOM 646 N N . GLU B 1 12 ? 20.38903 29.58976 25.82763 1.000 30.48602 11 GLU B N 1
ATOM 647 C CA . GLU B 1 12 ? 19.15647 29.17914 25.15352 1.000 29.03179 11 GLU B CA 1
ATOM 648 C C . GLU B 1 12 ? 18.41174 28.13880 25.96707 1.000 27.46461 11 GLU B C 1
ATOM 649 O O . GLU B 1 12 ? 17.17214 28.16864 26.05556 1.000 27.72768 11 GLU B O 1
ATOM 655 N N . ALA B 1 13 ? 19.13963 27.24332 26.64358 1.000 27.79227 12 ALA B N 1
ATOM 656 C CA . ALA B 1 13 ? 18.46550 26.22827 27.43241 1.000 29.67857 12 ALA B CA 1
ATOM 657 C C . ALA B 1 13 ? 17.78467 26.85375 28.64259 1.000 30.01212 12 ALA B C 1
ATOM 658 O O . ALA B 1 13 ? 16.66380 26.45508 29.02431 1.000 28.06921 12 ALA B O 1
ATOM 660 N N . PHE B 1 14 ? 18.42422 27.85629 29.24173 1.000 27.57866 13 PHE B N 1
ATOM 661 C CA . PHE B 1 14 ? 17.76131 28.53127 30.36895 1.000 27.89027 13 PHE B CA 1
ATOM 662 C C . PHE B 1 14 ? 16.48190 29.20891 29.91282 1.000 28.86540 13 PHE B C 1
ATOM 663 O O . PHE B 1 14 ? 15.45888 29.12225 30.59632 1.000 28.12058 13 PHE B O 1
ATOM 671 N N . ILE B 1 15 ? 16.51098 29.87231 28.75826 1.000 28.38488 14 ILE B N 1
ATOM 672 C CA . ILE B 1 15 ? 15.30730 30.53441 28.25234 1.000 28.56151 14 ILE B CA 1
ATOM 673 C C . ILE B 1 15 ? 14.19418 29.51252 28.03882 1.000 31.05465 14 ILE B C 1
ATOM 674 O O . ILE B 1 15 ? 13.03769 29.73829 28.42854 1.000 29.52764 14 ILE B O 1
ATOM 679 N N . LEU B 1 16 ? 14.52508 28.36347 27.43119 1.000 28.78336 15 LEU B N 1
ATOM 680 C CA . LEU B 1 16 ? 13.50963 27.34097 27.17514 1.000 32.98870 15 LEU B CA 1
ATOM 681 C C . LEU B 1 16 ? 12.95880 26.75297 28.47595 1.000 27.14929 15 LEU B C 1
ATOM 682 O O . LEU B 1 16 ? 11.73093 26.69237 28.66545 1.000 30.99936 15 LEU B O 1
ATOM 687 N N . PHE B 1 17 ? 13.84001 26.31796 29.37597 1.000 26.05663 16 PHE B N 1
ATOM 688 C CA . PHE B 1 17 ? 13.35670 25.65409 30.59646 1.000 27.35790 16 PHE B C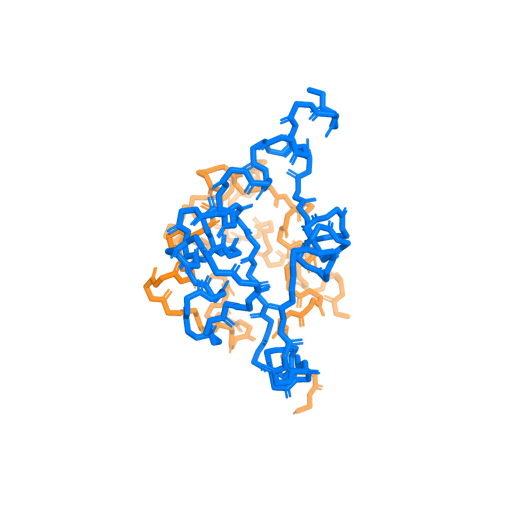A 1
ATOM 689 C C . PHE B 1 17 ? 12.73030 26.62685 31.57438 1.000 33.72640 16 PHE B C 1
ATOM 690 O O . PHE B 1 17 ? 11.96572 26.19108 32.44634 1.000 35.31296 16 PHE B O 1
ATOM 698 N N . SER B 1 18 ? 13.03700 27.91303 31.49267 1.000 28.37716 17 SER B N 1
ATOM 699 C CA . SER B 1 18 ? 12.35609 28.89288 32.33462 1.000 29.89862 17 SER B CA 1
ATOM 700 C C . SER B 1 18 ? 11.09367 29.45108 31.70156 1.000 33.75513 17 SER B C 1
ATOM 701 O O . SER B 1 18 ? 10.43646 30.29451 32.30918 1.000 34.52549 17 SER B O 1
ATOM 704 N N . SER B 1 19 ? 10.76283 29.05269 30.47687 1.000 32.30948 18 SER B N 1
ATOM 705 C CA . SER B 1 19 ? 9.69265 29.68313 29.72682 1.000 30.58396 18 SER B CA 1
ATOM 706 C C . SER B 1 19 ? 9.84879 31.19930 29.71047 1.000 33.10472 18 SER B C 1
ATOM 707 O O . SER B 1 19 ? 8.88722 31.94983 29.89484 1.000 34.63709 18 SER B O 1
ATOM 710 N N . CYS B 1 20 ? 11.08524 31.64774 29.44069 1.000 34.41195 19 CYS B N 1
ATOM 711 C CA . CYS B 1 20 ? 11.34931 33.05898 29.15663 1.000 37.00703 19 CYS B CA 1
ATOM 712 C C . CYS B 1 20 ? 11.16278 33.92832 30.39072 1.000 37.39035 19 CYS B C 1
ATOM 713 O O . CYS B 1 20 ? 10.66886 35.05326 30.29884 1.000 44.43035 19 CYS B O 1
ATOM 716 N N . SER B 1 21 ? 11.50930 33.39481 31.55888 1.000 34.35209 20 SER B N 1
ATOM 717 C CA . SER B 1 21 ? 11.31276 34.10416 32.81176 1.000 38.88413 20 SER B CA 1
ATOM 718 C C . SER B 1 21 ? 12.67067 34.49309 33.36735 1.000 34.29519 20 SER B C 1
ATOM 719 O O . SER B 1 21 ? 13.68070 33.84593 33.09193 1.000 36.95965 20 SER B O 1
ATOM 722 N N . ASP B 1 22 ? 12.68223 35.54364 34.19783 1.000 37.65250 21 ASP B N 1
ATOM 723 C CA . ASP B 1 22 ? 13.94242 35.98941 34.80553 1.000 36.63322 21 ASP B CA 1
ATOM 724 C C . ASP B 1 22 ? 14.49040 34.98130 35.82189 1.000 35.93760 21 ASP B C 1
ATOM 725 O O . ASP B 1 22 ? 15.71463 34.85715 35.98482 1.000 33.53331 21 ASP B O 1
ATOM 730 N N . HIS B 1 23 ? 13.62675 34.25507 36.51669 1.000 36.15616 22 HIS B N 1
ATOM 731 C CA . HIS B 1 23 ? 14.07172 33.25788 37.47885 1.000 32.69910 22 HIS B CA 1
ATOM 732 C C . HIS B 1 23 ? 13.49147 31.92282 37.06188 1.000 33.72522 22 HIS B C 1
ATOM 733 O O . HIS B 1 23 ? 12.33972 31.86194 36.60671 1.000 39.30830 22 HIS B O 1
ATOM 740 N N . ILE B 1 24 ? 14.28755 30.88180 37.16520 1.000 28.77326 23 ILE B N 1
ATOM 741 C CA . ILE B 1 24 ? 13.82638 29.55004 36.78366 1.000 26.77964 23 ILE B CA 1
ATOM 742 C C . ILE B 1 24 ? 13.30839 28.85130 38.03365 1.000 26.22636 23 ILE B C 1
ATOM 743 O O . ILE B 1 24 ? 13.92495 28.93568 39.11146 1.000 30.06301 23 ILE B O 1
ATOM 748 N N . GLU B 1 25 ? 12.19430 28.15771 37.90795 1.000 27.58391 24 GLU B N 1
ATOM 749 C CA . GLU B 1 25 ? 11.70087 27.40618 39.06358 1.000 26.61865 24 GLU B CA 1
ATOM 750 C C . GLU B 1 25 ? 12.66932 26.28287 39.38708 1.000 25.04395 24 GLU B C 1
ATOM 751 O O . GLU B 1 25 ? 13.29693 25.71229 38.50213 1.000 26.42019 24 GLU B O 1
ATOM 757 N N . MET B 1 26 ? 12.82236 25.97810 40.67124 1.000 25.12379 25 MET B N 1
ATOM 758 C CA . MET B 1 26 ? 13.81052 24.99529 41.08304 1.000 22.68052 25 MET B CA 1
ATOM 759 C C . MET B 1 26 ? 13.65684 23.64162 40.37907 1.000 23.49100 25 MET B C 1
ATOM 760 O O . MET B 1 26 ? 14.65073 23.09511 39.90427 1.000 22.98662 25 MET B O 1
ATOM 765 N N . TYR B 1 27 ? 12.43078 23.10921 40.22982 1.000 23.55342 26 TYR B N 1
ATOM 766 C CA . TYR B 1 27 ? 12.34607 21.78459 39.61136 1.000 25.38574 26 TYR B CA 1
ATOM 767 C C . TYR B 1 27 ? 12.75016 21.83026 38.13383 1.000 25.37872 26 TYR B C 1
ATOM 768 O O . TYR B 1 27 ? 13.28918 20.84616 37.60381 1.000 23.87157 26 TYR B O 1
ATOM 777 N N . LYS B 1 28 ? 12.53866 22.97257 37.49634 1.000 22.99356 27 LYS B N 1
ATOM 778 C CA . LYS B 1 28 ? 13.00563 23.14337 36.11049 1.000 23.00140 27 LYS B CA 1
ATOM 779 C C . LYS B 1 28 ? 14.50141 23.34610 36.06583 1.000 25.86237 27 LYS B C 1
ATOM 780 O O . LYS B 1 28 ? 15.13392 22.89460 35.11069 1.000 23.38839 27 LYS B O 1
ATOM 786 N N . PHE B 1 29 ? 15.07606 24.00860 37.08680 1.000 22.03531 28 PHE B N 1
ATOM 787 C CA . PHE B 1 29 ? 16.54416 24.08026 37.18733 1.000 21.86787 28 PHE B CA 1
ATOM 788 C C . PHE B 1 29 ? 17.15270 22.68859 37.28358 1.000 20.81864 28 PHE B C 1
ATOM 789 O O . PHE B 1 29 ? 18.17351 22.42088 36.65499 1.000 21.40574 28 PHE B O 1
ATOM 797 N N . PHE B 1 30 ? 16.51949 21.7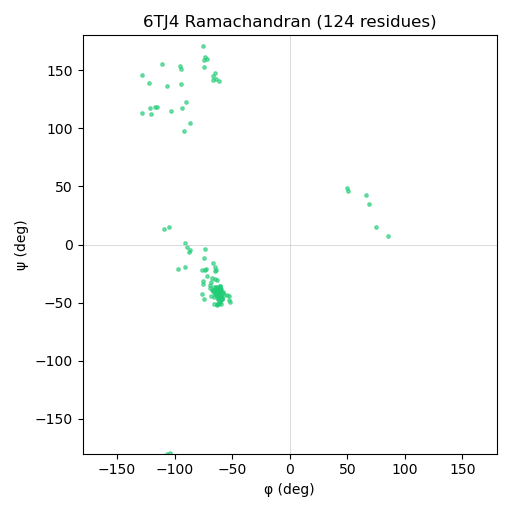7522 38.03049 1.000 21.26031 29 PHE B N 1
ATOM 798 C CA . PHE B 1 30 ? 17.03919 20.41338 38.09626 1.000 22.90586 29 PHE B CA 1
ATOM 799 C C . PHE B 1 30 ? 16.93276 19.71416 36.74188 1.000 23.85387 29 PHE B C 1
ATOM 800 O O . PHE B 1 30 ? 17.87613 19.03564 36.31247 1.000 24.07128 29 PHE B O 1
ATOM 808 N N . GLU B 1 31 ? 15.83011 19.89532 36.01904 1.000 22.79651 30 GLU B N 1
ATOM 809 C CA . GLU B 1 31 ? 15.77360 19.34746 34.66193 1.000 22.25104 30 GLU B CA 1
ATOM 810 C C . GLU B 1 31 ? 16.85662 19.94501 33.76007 1.000 24.34510 30 GLU B C 1
ATOM 811 O O . GLU B 1 31 ? 17.45275 19.24534 32.92309 1.000 24.11508 30 GLU B O 1
ATOM 817 N N . LEU B 1 32 ? 17.07504 21.25385 33.86358 1.000 22.24987 31 LEU B N 1
ATOM 818 C CA . LEU B 1 32 ? 18.07258 21.93544 33.05322 1.000 21.51032 31 LEU B CA 1
ATOM 819 C C . LEU B 1 32 ? 19.47352 21.37855 33.31953 1.000 21.36721 31 LEU B C 1
ATOM 820 O O . LEU B 1 32 ? 20.21810 21.00865 32.37285 1.000 23.12380 31 LEU B O 1
ATOM 825 N N . MET B 1 33 ? 19.82812 21.27875 34.59881 1.000 21.94895 32 MET B N 1
ATOM 826 C CA . MET B 1 33 ? 21.14829 20.73231 34.96063 1.000 23.07149 32 MET B CA 1
ATOM 827 C C . MET B 1 33 ? 21.27581 19.31902 34.40696 1.000 21.30822 32 MET B C 1
ATOM 828 O O . MET B 1 33 ? 22.30614 18.95731 33.80586 1.000 22.11839 32 MET B O 1
ATOM 833 N N . ASN B 1 34 ? 20.22370 18.51557 34.63080 1.000 25.08091 33 ASN B N 1
ATOM 834 C CA . ASN B 1 34 ? 20.15719 17.13552 34.17104 1.000 27.47998 33 ASN B CA 1
ATOM 835 C C . ASN B 1 34 ? 20.44238 17.06962 32.67269 1.000 22.91605 33 ASN B C 1
ATOM 836 O O . ASN B 1 34 ? 21.13400 16.15486 32.20159 1.000 24.85790 33 ASN B O 1
ATOM 841 N N . SER B 1 35 ? 19.84448 17.99506 31.88687 1.000 24.13591 34 SER B N 1
ATOM 842 C CA . SER B 1 35 ? 20.02284 17.98473 30.44226 1.000 23.60500 34 SER B CA 1
ATOM 843 C C . SER B 1 35 ? 21.44861 18.23529 30.00932 1.000 23.24424 34 SER B C 1
ATOM 844 O O . SER B 1 35 ? 21.80201 17.85707 28.87029 1.000 25.04965 34 SER B O 1
ATOM 847 N N . PHE B 1 36 ? 22.26695 18.85480 30.86729 1.000 21.65711 35 PHE B N 1
ATOM 848 C CA . PHE B 1 36 ? 23.68742 19.02236 30.56246 1.000 24.92611 35 PHE B CA 1
ATOM 849 C C . PHE B 1 36 ? 24.55418 18.06635 31.37395 1.000 27.39643 35 PHE B C 1
ATOM 850 O O . PHE B 1 36 ? 25.76843 18.25740 31.42494 1.000 26.42837 35 PHE B O 1
ATOM 858 N N . GLY B 1 37 ? 23.95071 17.04338 31.97191 1.000 25.47591 36 GLY B N 1
ATOM 859 C CA . GLY B 1 37 ? 24.67643 15.99954 32.67230 1.000 27.23263 36 GLY B CA 1
ATOM 860 C C . GLY B 1 37 ? 25.22499 16.41102 34.01470 1.000 26.92051 36 GLY B C 1
ATOM 861 O O . GLY B 1 37 ? 26.10498 15.71801 34.56645 1.000 27.17494 36 GLY B O 1
ATOM 862 N N . ILE B 1 38 ? 24.76333 17.52715 34.56385 1.000 22.27972 37 ILE B N 1
ATOM 863 C CA . ILE B 1 38 ? 25.22067 18.02887 35.84983 1.000 20.68799 37 ILE B CA 1
ATOM 864 C C . ILE B 1 38 ? 24.28355 17.50315 36.91877 1.000 22.86413 37 ILE B C 1
ATOM 865 O O . ILE B 1 38 ? 23.09107 17.82650 36.90856 1.000 26.01454 37 ILE B O 1
ATOM 870 N N . ILE B 1 39 ? 24.79789 16.71059 37.84981 1.000 21.54583 38 ILE B N 1
ATOM 871 C CA . ILE B 1 39 ? 23.95124 16.01956 38.83507 1.000 22.19679 38 ILE B CA 1
ATOM 872 C C . ILE B 1 39 ? 24.52402 16.33190 40.22249 1.000 23.51392 38 ILE B C 1
ATOM 873 O O . ILE B 1 39 ? 25.65294 15.89980 40.54703 1.000 25.75268 38 ILE B O 1
ATOM 878 N N . LEU B 1 40 ? 23.77504 17.07935 41.02988 1.000 21.08276 39 LEU B N 1
ATOM 879 C CA . LEU B 1 40 ? 24.19402 17.46964 42.37685 1.000 20.53217 39 LEU B CA 1
ATOM 880 C C . LEU B 1 40 ? 23.66789 16.51765 43.44225 1.000 21.87680 39 LEU B C 1
ATOM 881 O O . LEU B 1 40 ? 22.58137 15.94490 43.32167 1.000 24.35524 39 LEU B O 1
ATOM 886 N N . THR B 1 41 ? 24.41580 16.39577 44.54900 1.000 21.24659 40 THR B N 1
ATOM 887 C CA . THR B 1 41 ? 23.88554 15.70360 45.71818 1.000 19.95331 40 THR B CA 1
ATOM 888 C C . THR B 1 41 ? 22.86032 16.55349 46.48519 1.000 22.82823 40 THR B C 1
ATOM 889 O O . THR B 1 41 ? 22.68312 17.75731 46.22788 1.000 24.29364 40 THR B O 1
ATOM 893 N N . ASN B 1 42 ? 22.20077 15.90030 47.44274 1.000 21.98093 41 ASN B N 1
ATOM 894 C CA . ASN B 1 42 ? 21.22967 16.61771 48.27228 1.000 22.26134 41 ASN B CA 1
ATOM 895 C C . ASN B 1 42 ? 21.89431 17.79152 48.99115 1.000 22.89376 41 ASN B C 1
ATOM 896 O O . ASN B 1 42 ? 21.33325 18.90258 49.01851 1.000 24.80943 41 ASN B O 1
ATOM 901 N N . ASP B 1 43 ? 23.12212 17.57928 49.51202 1.000 23.79337 42 ASP B N 1
ATOM 902 C CA . ASP B 1 43 ? 23.82082 18.65220 50.24411 1.000 26.29168 42 ASP B CA 1
ATOM 903 C C . ASP B 1 43 ? 24.13398 19.83491 49.30921 1.000 24.76777 42 ASP B C 1
ATOM 904 O O . ASP B 1 43 ? 24.00526 21.03819 49.66675 1.000 26.40736 42 ASP B O 1
ATOM 909 N N . GLU B 1 44 ? 24.54716 19.51051 48.09650 1.000 21.88010 43 GLU B N 1
ATOM 910 C CA . GLU B 1 44 ? 24.79200 20.54368 47.09746 1.000 20.60514 43 GLU B CA 1
ATOM 911 C C . GLU B 1 44 ? 23.50779 21.25612 46.69118 1.000 24.48732 43 GLU B C 1
ATOM 912 O O . GLU B 1 44 ? 23.48883 22.48727 46.56821 1.000 23.97481 43 GLU B O 1
ATOM 918 N N . LYS B 1 45 ? 22.42641 20.50405 46.44688 1.000 23.07863 44 LYS B N 1
ATOM 919 C CA . LYS B 1 45 ? 21.18778 21.17073 46.05408 1.000 25.60000 44 LYS B CA 1
ATOM 920 C C . LYS B 1 45 ? 20.72175 22.12137 47.14677 1.000 25.25845 44 LYS B C 1
ATOM 921 O O . LYS B 1 45 ? 20.19079 23.20568 46.85463 1.000 28.05074 44 LYS B O 1
ATOM 927 N N . ALA B 1 46 ? 20.92780 21.74381 48.40625 1.000 25.01221 45 ALA B N 1
ATOM 928 C CA . ALA B 1 46 ? 20.54054 22.61102 49.51102 1.000 30.28512 45 ALA B CA 1
ATOM 929 C C . ALA B 1 46 ? 21.33495 23.90080 49.54423 1.000 28.57549 45 ALA B C 1
ATOM 930 O O . ALA B 1 46 ? 20.86525 24.88549 50.14665 1.000 30.31806 45 ALA B O 1
ATOM 932 N N . ALA B 1 47 ? 22.49188 23.94182 48.88670 1.000 24.79811 46 ALA B N 1
ATOM 933 C CA . ALA B 1 47 ? 23.25820 25.16968 48.84405 1.000 25.55432 46 ALA B CA 1
ATOM 934 C C . ALA B 1 47 ? 22.85699 26.10733 47.72223 1.000 27.83990 46 ALA B C 1
ATOM 935 O O . ALA B 1 47 ? 23.40092 27.20418 47.63442 1.000 27.00959 46 ALA B O 1
ATOM 937 N N . LEU B 1 48 ? 21.93974 25.71649 46.83443 1.000 24.81372 47 LEU B N 1
ATOM 938 C CA . LEU B 1 48 ? 21.56054 26.62254 45.76455 1.000 26.41344 47 LEU B CA 1
ATOM 939 C C . LEU B 1 48 ? 20.66337 27.73356 46.32583 1.000 28.18729 47 LEU B C 1
ATOM 940 O O . LEU B 1 48 ? 19.95689 27.53487 47.31565 1.000 31.12163 47 LEU B O 1
ATOM 945 N N . PRO B 1 49 ? 20.65744 28.90833 45.69546 1.000 27.44625 48 PRO B N 1
ATOM 946 C CA . PRO B 1 49 ? 19.81100 29.99925 46.17873 1.000 28.06343 48 PRO B CA 1
ATOM 947 C C . PRO B 1 49 ? 18.36031 29.70395 45.81574 1.000 29.61586 48 PRO B C 1
ATOM 948 O O . PRO B 1 49 ? 18.08492 28.93146 44.89233 1.000 31.72795 48 PRO B O 1
ATOM 952 N N . ASN B 1 50 ? 17.45495 30.34576 46.55322 1.000 32.65982 49 ASN B N 1
ATOM 953 C CA . ASN B 1 50 ? 16.02493 30.19233 46.28897 1.000 32.91061 49 ASN B CA 1
ATOM 954 C C . ASN B 1 50 ? 15.65940 30.71842 44.90879 1.000 35.12911 49 ASN B C 1
ATOM 955 O O . ASN B 1 50 ? 14.76971 30.16755 44.24142 1.000 38.05677 49 ASN B O 1
ATOM 960 N N . ASP B 1 51 ? 16.30772 31.79941 44.47339 1.000 32.27304 50 ASP B N 1
ATOM 961 C CA . ASP B 1 51 ? 15.99722 32.46179 43.20873 1.000 33.63936 50 ASP B CA 1
ATOM 962 C C . ASP B 1 51 ? 17.21909 32.35805 42.30589 1.000 35.87956 50 ASP B C 1
ATOM 963 O O . ASP B 1 51 ? 18.28788 32.88783 42.63438 1.000 35.70282 50 ASP B O 1
ATOM 968 N N . ILE B 1 52 ? 17.06055 31.69489 41.16348 1.000 30.44861 51 ILE B N 1
ATOM 969 C CA . ILE B 1 52 ? 18.17406 31.40559 40.26682 1.000 29.85132 51 ILE B CA 1
ATOM 970 C C . ILE B 1 52 ? 17.92312 32.15278 38.97085 1.000 29.24424 51 ILE B C 1
ATOM 971 O O . ILE B 1 52 ? 16.91277 31.90831 38.29790 1.000 29.31228 51 ILE B O 1
ATOM 976 N N . ASN B 1 53 ? 18.82570 33.06380 38.62698 1.000 29.87311 52 ASN B N 1
ATOM 977 C CA . ASN B 1 53 ? 18.69142 33.83717 37.39301 1.000 35.16711 52 ASN B CA 1
ATOM 978 C C . ASN B 1 53 ? 19.69532 33.35621 36.35540 1.000 31.88452 52 ASN B C 1
ATOM 979 O O . ASN B 1 53 ? 20.46698 32.41691 36.58587 1.000 27.96307 52 ASN B O 1
ATOM 984 N N . MET B 1 54 ? 19.65244 34.00347 35.18726 1.000 31.47595 53 MET B N 1
ATOM 985 C CA . MET B 1 54 ? 20.51016 33.58440 34.08376 1.000 33.61117 53 MET B CA 1
ATOM 986 C C . MET B 1 54 ? 21.98501 33.64750 34.46257 1.000 33.34564 53 MET B C 1
ATOM 987 O O . MET B 1 54 ? 22.73450 32.69754 34.21927 1.000 29.41624 53 MET B O 1
ATOM 992 N N . ASP B 1 55 ? 22.41818 34.74942 35.08165 1.000 35.21482 54 ASP B N 1
ATOM 993 C CA . ASP B 1 55 ? 23.83134 34.87103 35.44348 1.000 37.68098 54 ASP B CA 1
ATOM 994 C C . ASP B 1 55 ? 24.26156 33.75992 36.39641 1.000 35.35538 54 ASP B C 1
ATOM 995 O O . ASP B 1 55 ? 25.36846 33.21142 36.27695 1.000 35.50941 54 ASP B O 1
ATOM 1000 N N . TYR B 1 56 ? 23.39917 33.39951 37.35335 1.000 32.13054 55 TYR B N 1
ATOM 1001 C CA . TYR B 1 56 ? 23.79249 32.31948 38.25531 1.000 28.89056 55 TYR B CA 1
ATOM 1002 C C . TYR B 1 56 ? 24.00064 31.02981 37.47707 1.000 31.25676 55 TYR B C 1
ATOM 1003 O O . TYR B 1 56 ? 25.00966 30.33987 37.63564 1.000 30.83569 55 TYR B O 1
ATOM 1012 N N . TRP B 1 57 ? 23.05155 30.70057 36.59680 1.000 27.82483 56 TRP B N 1
ATOM 1013 C CA . TRP B 1 57 ? 23.18897 29.48276 35.80937 1.000 26.26677 56 TRP B CA 1
ATOM 1014 C C . TRP B 1 57 ? 24.42240 29.51669 34.92080 1.000 29.54571 56 TRP B C 1
ATOM 1015 O O . TRP B 1 57 ? 25.09950 28.49654 34.76393 1.000 27.83274 56 TRP B O 1
ATOM 1026 N N . LEU B 1 58 ? 24.68495 30.64577 34.25310 1.000 29.26965 57 LEU B N 1
ATOM 1027 C CA . LEU B 1 58 ? 25.78514 30.67662 33.29015 1.000 28.91853 57 LEU B CA 1
ATOM 1028 C C . LEU B 1 58 ? 27.10649 30.43172 33.99733 1.000 31.95466 57 LEU B C 1
ATOM 1029 O O . LEU B 1 58 ? 27.91115 29.60293 33.55004 1.000 32.81698 57 LEU B O 1
ATOM 1034 N N . ASN B 1 59 ? 27.29941 31.08172 35.15204 1.000 31.23494 58 ASN B N 1
ATOM 1035 C CA . ASN B 1 59 ? 28.50173 30.83410 35.95612 1.000 30.67260 58 ASN B CA 1
ATOM 1036 C C . ASN B 1 59 ? 28.56916 29.36808 36.39258 1.000 34.73362 58 ASN B C 1
ATOM 1037 O O . ASN B 1 59 ? 29.62196 28.69943 36.30504 1.000 34.15517 58 ASN B O 1
ATOM 1042 N N . PHE B 1 60 ? 27.43983 28.84659 36.88114 1.000 26.25175 59 PHE B N 1
ATOM 1043 C CA . PHE B 1 60 ? 27.39899 27.47917 37.36965 1.000 25.71032 59 PHE B CA 1
ATOM 1044 C C . PHE B 1 60 ? 27.71013 26.48785 36.25155 1.000 27.58300 59 PHE B C 1
ATOM 1045 O O . PHE B 1 60 ? 28.52862 25.57970 36.41560 1.000 25.55831 59 PHE B O 1
ATOM 1053 N N . ALA B 1 61 ? 27.01137 26.60186 35.11627 1.000 24.74027 60 ALA B N 1
ATOM 1054 C CA . ALA B 1 61 ? 27.20468 25.64126 34.04795 1.000 24.77596 60 ALA B CA 1
ATOM 1055 C C . ALA B 1 61 ? 28.62648 25.68271 33.51128 1.000 25.88367 60 ALA B C 1
ATOM 1056 O O . ALA B 1 61 ? 29.17682 24.63002 33.19193 1.000 25.15889 60 ALA B O 1
ATOM 1058 N N . LYS B 1 62 ? 29.20796 26.88469 33.37423 1.000 26.20935 61 LYS B N 1
ATOM 1059 C CA . LYS B 1 62 ? 30.55795 26.99326 32.80429 1.000 28.48110 61 LYS B C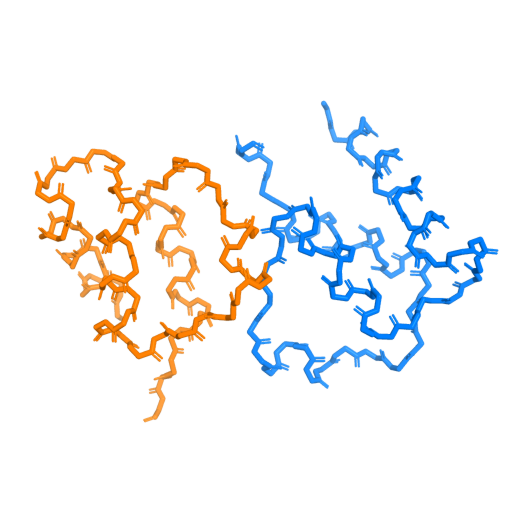A 1
ATOM 1060 C C . LYS B 1 62 ? 31.53655 26.24263 33.66531 1.000 32.33536 61 LYS B C 1
ATOM 1061 O O . LYS B 1 62 ? 32.46313 25.60486 33.14016 1.000 32.94814 61 LYS B O 1
ATOM 1067 N N . LYS B 1 63 ? 31.32717 26.30741 34.99376 1.000 28.62431 62 LYS B N 1
ATOM 1068 C CA . LYS B 1 63 ? 32.16776 25.58934 35.94563 1.000 30.06093 62 LYS B CA 1
ATOM 1069 C C . LYS B 1 63 ? 31.87945 24.07908 35.97191 1.000 30.58586 62 LYS B C 1
ATOM 1070 O O . LYS B 1 63 ? 32.79841 23.25825 35.96366 1.000 30.12314 62 LYS B O 1
ATOM 1076 N N . HIS B 1 64 ? 30.59884 23.67001 36.04033 1.000 24.40143 63 HIS B N 1
ATOM 1077 C CA . HIS B 1 64 ? 30.29301 22.27053 36.31207 1.000 22.19921 63 HIS B CA 1
ATOM 1078 C C . HIS B 1 64 ? 30.14912 21.35995 35.11336 1.000 26.24063 63 HIS B C 1
ATOM 1079 O O . HIS B 1 64 ? 30.18104 20.13387 35.29448 1.000 30.51139 63 HIS B O 1
ATOM 1086 N N . TYR B 1 65 ? 29.91242 21.89622 33.91158 1.000 24.24009 64 TYR B N 1
ATOM 1087 C CA . TYR B 1 65 ? 29.70254 21.04401 32.75671 1.000 28.30525 64 TYR B CA 1
ATOM 1088 C C . TYR B 1 65 ? 30.95603 20.20194 32.49739 1.000 29.92691 64 TYR B C 1
ATOM 1089 O O . TYR B 1 65 ? 32.09758 20.67543 32.63856 1.000 33.38670 64 TYR B O 1
ATOM 1098 N N . ASN B 1 66 ? 30.74614 18.94642 32.11883 1.000 31.21720 65 ASN B N 1
ATOM 1099 C CA . ASN B 1 66 ? 31.85709 18.05512 31.73766 1.000 31.40452 65 ASN B CA 1
ATOM 1100 C C . ASN B 1 66 ? 32.16748 18.25515 30.25801 1.000 39.66943 65 ASN B C 1
ATOM 1101 O O . ASN B 1 66 ? 31.45323 17.76168 29.37675 1.000 42.84127 65 ASN B O 1
ATOM 1106 N N . TYR B 1 67 ? 33.26754 18.95988 29.98167 1.000 42.35759 66 TYR B N 1
ATOM 1107 C CA . TYR B 1 67 ? 33.56655 19.38769 28.61583 1.000 46.81703 66 TYR B CA 1
ATOM 1108 C C . TYR B 1 67 ? 34.06351 18.27669 27.69531 1.000 57.45539 66 TYR B C 1
ATOM 1109 O O . TYR B 1 67 ? 34.11343 18.49659 26.48035 1.000 59.34379 66 TYR B O 1
ATOM 1118 N N . GLU B 1 68 ? 34.41204 17.10457 28.21184 1.000 64.09435 67 GLU B N 1
ATOM 1119 C CA . GLU B 1 68 ? 34.85009 16.01947 27.33285 1.000 76.35798 67 GLU B CA 1
ATOM 1120 C C . GLU B 1 68 ? 34.05324 14.73798 27.55773 1.000 77.68527 67 GLU B C 1
ATOM 1121 O O . GLU B 1 68 ? 33.39352 14.24641 26.64197 1.000 80.07657 67 GLU B O 1
#